Protein AF-A0A1F8GY51-F1 (afdb_monomer_lite)

pLDDT: mean 83.8, std 11.04, range [51.75, 98.31]

Foldseek 3Di:
DVVVVVVVVVVVVVLVVVVVVQQVVQWDQAPPPRAIEREAEQDCPVCVSCVVVQVVCCVVPVYHYDYHDPLRQDFDKDKFKFFKDAPDDPDDHPWIKTWGQDPVRDTDIDTDDPDDPVDDGGFIWIWIFTDRPPDTDTPDIGTDD

Radius of gyration: 24.88 Å; chains: 1; bounding box: 52×26×80 Å

Organism: NCBI:txid1802701

Secondary structure (DSSP, 8-state):
-HHHHHHHHHHHHHHHHHHHHHHHHSEEE-TTT--EEEEE-S-HHHHHHHHHHHHHHHHHH--EEEES-------EEEEEEEEEEES-TTSPTT-EEEEEE-TTS-EEEEEESS--TT--TT-EEEEEEEEETTEEEEEEEEE--

Sequence (145 aa):
MKPFFTIVLIALVIYVGSYSIFRSAHIETYSKDHTRYVIYPAEDYIYKMFRPLAYVDERFTNTKSHIGPHDTAAATDFQENGVLEHDQEGMKPGVWYLIYQNSAGSSDTIELSGVPSSFFIGDRVTITGTKQNDRVTISRITKQQ

Structure (mmCIF, N/CA/C/O backbone):
data_AF-A0A1F8GY51-F1
#
_entry.id   AF-A0A1F8GY51-F1
#
loop_
_atom_site.group_PDB
_atom_site.id
_atom_site.type_symbol
_atom_site.label_atom_id
_atom_site.label_alt_id
_atom_site.label_comp_id
_atom_site.label_asym_id
_atom_site.label_entity_id
_atom_site.label_seq_id
_atom_site.pdbx_PDB_ins_code
_atom_site.Cartn_x
_atom_site.Cartn_y
_atom_site.Cartn_z
_atom_site.occupancy
_atom_site.B_iso_or_equiv
_atom_site.auth_seq_id
_atom_site.auth_comp_id
_atom_site.auth_asym_id
_atom_site.auth_atom_id
_atom_site.pdbx_PDB_model_num
ATOM 1 N N . MET A 1 1 ? -16.446 -1.431 44.491 1.00 67.00 1 MET A N 1
ATOM 2 C CA . MET A 1 1 ? -16.883 -1.810 43.123 1.00 67.00 1 MET A CA 1
ATOM 3 C C . MET A 1 1 ? -17.032 -0.626 42.166 1.00 67.00 1 MET A C 1
ATOM 5 O O . MET A 1 1 ? -16.584 -0.750 41.038 1.00 67.00 1 MET A O 1
ATOM 9 N N . LYS A 1 2 ? -17.568 0.531 42.592 1.00 84.69 2 LYS A N 1
ATOM 10 C CA . LYS A 1 2 ? -17.682 1.736 41.740 1.00 84.69 2 LYS A CA 1
ATOM 11 C C . LYS A 1 2 ? -16.376 2.203 41.057 1.00 84.69 2 LYS A C 1
ATOM 13 O O . LYS A 1 2 ? -16.426 2.416 39.852 1.00 84.69 2 LYS A O 1
ATOM 18 N N . PRO A 1 3 ? -15.212 2.303 41.739 1.00 91.88 3 PRO A N 1
ATOM 19 C CA . PRO A 1 3 ? -14.013 2.841 41.087 1.00 91.88 3 PRO A CA 1
ATOM 20 C C . PRO A 1 3 ? -13.459 1.907 40.006 1.00 91.88 3 PRO A C 1
ATOM 22 O O . PRO A 1 3 ? -12.977 2.377 38.986 1.00 91.88 3 PRO A O 1
ATOM 25 N N . PHE A 1 4 ? -13.586 0.589 40.188 1.00 94.38 4 PHE A N 1
ATOM 26 C CA . PHE A 1 4 ? -13.142 -0.389 39.197 1.00 94.38 4 PHE A CA 1
ATOM 27 C C . PHE A 1 4 ? -13.922 -0.261 37.886 1.00 94.38 4 PHE A C 1
ATOM 29 O O . PHE A 1 4 ? -13.320 -0.190 36.820 1.00 94.38 4 PHE A O 1
ATOM 36 N N . PHE A 1 5 ? -15.254 -0.161 37.965 1.00 95.88 5 PHE A N 1
ATOM 37 C CA . PHE A 1 5 ? -16.089 0.029 36.779 1.00 95.88 5 PHE A CA 1
ATOM 38 C C . PHE A 1 5 ? -15.728 1.318 36.036 1.00 95.88 5 PHE A C 1
ATOM 40 O O . PHE A 1 5 ? -15.577 1.302 34.818 1.00 95.88 5 PHE A O 1
ATOM 47 N N . THR A 1 6 ? -15.522 2.415 36.769 1.00 97.00 6 THR A N 1
ATOM 48 C CA . THR A 1 6 ? -15.094 3.685 36.176 1.00 97.00 6 THR A CA 1
ATOM 49 C C . THR A 1 6 ? -13.755 3.550 35.452 1.00 97.00 6 THR A C 1
ATOM 51 O O . THR A 1 6 ? -13.629 4.024 34.329 1.00 97.00 6 THR A O 1
ATOM 54 N N . ILE A 1 7 ? -12.771 2.867 36.047 1.00 97.94 7 ILE A N 1
ATOM 55 C CA . ILE A 1 7 ? -11.460 2.643 35.419 1.00 97.94 7 ILE A CA 1
ATOM 56 C C . ILE A 1 7 ? -11.600 1.816 34.136 1.00 97.94 7 ILE A C 1
ATOM 58 O O . ILE A 1 7 ? -11.039 2.190 33.109 1.00 97.94 7 ILE A O 1
ATOM 62 N N . VAL A 1 8 ? -12.375 0.727 34.169 1.00 97.62 8 VAL A N 1
ATOM 63 C CA . VAL A 1 8 ? -12.622 -0.117 32.987 1.00 97.62 8 VAL A CA 1
ATOM 64 C C . VAL A 1 8 ? -13.307 0.681 31.878 1.00 97.62 8 VAL A C 1
ATOM 66 O O . VAL A 1 8 ? -12.908 0.586 30.719 1.00 97.62 8 VAL A O 1
ATOM 69 N N . LEU A 1 9 ? -14.297 1.507 32.224 1.00 97.75 9 LEU A N 1
ATOM 70 C CA . LEU A 1 9 ? -14.992 2.354 31.261 1.00 97.75 9 LEU A CA 1
ATOM 71 C C . LEU A 1 9 ? -14.045 3.383 30.628 1.00 97.75 9 LEU A C 1
ATOM 73 O O . LEU A 1 9 ? -14.048 3.540 29.410 1.00 97.75 9 LEU A O 1
ATOM 77 N N . ILE A 1 10 ? -13.205 4.041 31.433 1.00 98.12 10 ILE A N 1
ATOM 78 C CA . ILE A 1 10 ? -12.195 4.987 30.938 1.00 98.12 10 ILE A CA 1
ATOM 79 C C . ILE A 1 10 ? -11.217 4.279 29.992 1.00 98.12 10 ILE A C 1
ATOM 81 O O . ILE A 1 10 ? -10.953 4.784 28.903 1.00 98.12 10 ILE A O 1
ATOM 85 N N . ALA A 1 11 ? -10.720 3.097 30.363 1.00 97.69 11 ALA A N 1
ATOM 86 C CA . ALA A 1 11 ? -9.808 2.323 29.524 1.00 97.69 11 ALA A CA 1
ATOM 87 C C . ALA A 1 11 ? -10.447 1.932 28.181 1.00 97.69 11 ALA A C 1
ATOM 89 O O . ALA A 1 11 ? -9.801 2.043 27.141 1.00 97.69 11 ALA A O 1
ATOM 90 N N . LEU A 1 12 ? -11.726 1.537 28.186 1.00 97.31 12 LEU A N 1
ATOM 91 C CA . LEU A 1 12 ? -12.466 1.211 26.967 1.00 97.31 12 LEU A CA 1
ATOM 92 C C . LEU A 1 12 ? -12.622 2.434 26.051 1.00 97.31 12 LEU A C 1
ATOM 94 O O . LEU A 1 12 ? -12.403 2.326 24.846 1.00 97.31 12 LEU A O 1
ATOM 98 N N . VAL A 1 13 ? -12.960 3.597 26.617 1.00 98.12 13 VAL A N 1
ATOM 99 C CA . VAL A 1 13 ? -13.083 4.853 25.859 1.00 98.12 13 VAL A CA 1
ATOM 100 C C . VAL A 1 13 ? -11.750 5.235 25.222 1.00 98.12 13 VAL A C 1
ATOM 102 O O . VAL A 1 13 ? -11.718 5.573 24.040 1.0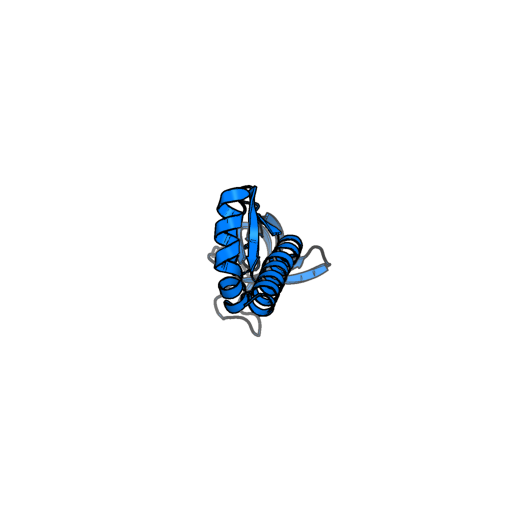0 98.12 13 VAL A O 1
ATOM 105 N N . ILE A 1 14 ? -10.649 5.130 25.971 1.00 98.31 14 ILE A N 1
ATOM 106 C CA . ILE A 1 14 ? -9.304 5.386 25.443 1.00 98.31 14 ILE A CA 1
ATOM 107 C C . ILE A 1 14 ? -8.993 4.413 24.302 1.00 98.31 14 ILE A C 1
ATOM 109 O O . ILE A 1 14 ? -8.592 4.851 23.230 1.00 98.31 14 ILE A O 1
ATOM 113 N N . TYR A 1 15 ? -9.239 3.115 24.492 1.00 97.38 15 TYR A N 1
ATOM 114 C CA . TYR A 1 15 ? -8.958 2.089 23.488 1.00 97.38 15 TYR A CA 1
ATOM 115 C C . TYR A 1 15 ? -9.707 2.328 22.164 1.00 97.38 15 TYR A C 1
ATOM 117 O O . TYR A 1 15 ? -9.096 2.313 21.092 1.00 97.38 15 TYR A O 1
ATOM 125 N N . VAL A 1 16 ? -11.008 2.631 22.228 1.00 97.69 16 VAL A N 1
ATOM 126 C CA . VAL A 1 16 ? -11.826 2.946 21.041 1.00 97.69 16 VAL A CA 1
ATOM 127 C C . VAL A 1 16 ? -11.408 4.276 20.401 1.00 97.69 16 VAL A C 1
ATOM 129 O O . VAL A 1 16 ? -11.348 4.389 19.172 1.00 97.69 16 VAL A O 1
ATOM 132 N N . GLY A 1 17 ? -11.089 5.282 21.218 1.00 97.88 17 GLY A N 1
ATOM 133 C CA . GLY A 1 17 ? -10.623 6.586 20.750 1.00 97.88 17 GLY A CA 1
ATOM 134 C C . GLY A 1 17 ? -9.297 6.490 19.995 1.00 97.88 17 GLY A C 1
ATOM 135 O O . GLY A 1 17 ? -9.184 7.000 18.880 1.00 97.88 17 GLY A O 1
ATOM 136 N N . SER A 1 18 ? -8.320 5.768 20.550 1.00 97.81 18 SER A N 1
ATOM 137 C CA . SER A 1 18 ? -7.025 5.523 19.909 1.00 97.81 18 SER A CA 1
ATOM 138 C C . SER A 1 18 ? -7.180 4.813 18.566 1.00 97.81 18 SER A C 1
ATOM 140 O O . SER A 1 18 ? -6.554 5.223 17.590 1.00 97.81 18 SER A O 1
ATOM 142 N N . TYR A 1 19 ? -8.055 3.807 18.484 1.00 96.88 19 TYR A N 1
ATOM 143 C CA . TYR A 1 19 ? -8.353 3.132 17.220 1.00 96.88 19 TYR A CA 1
ATOM 144 C C . TYR A 1 19 ? -8.956 4.082 16.177 1.00 96.88 19 TYR A C 1
ATOM 146 O O . TYR A 1 19 ? -8.550 4.067 15.019 1.00 96.88 19 TYR A O 1
ATOM 154 N N . SER A 1 20 ? -9.886 4.950 16.582 1.00 96.94 20 SER A N 1
ATOM 155 C CA . SER A 1 20 ? -10.542 5.899 15.671 1.00 96.94 20 SER A CA 1
ATOM 156 C C . SER A 1 20 ? -9.556 6.896 15.052 1.00 96.94 20 SER A C 1
ATOM 158 O O . SER A 1 20 ? -9.627 7.185 13.852 1.00 96.94 20 SER A O 1
ATOM 160 N N . ILE A 1 21 ? -8.608 7.392 15.854 1.00 97.81 21 ILE A N 1
ATOM 161 C CA . ILE A 1 21 ? -7.528 8.269 15.380 1.00 97.81 21 ILE A CA 1
ATOM 162 C C . ILE A 1 21 ? -6.604 7.493 14.437 1.00 97.81 21 ILE A C 1
ATOM 164 O O . ILE A 1 21 ? -6.339 7.955 13.328 1.00 97.81 21 ILE A O 1
ATOM 168 N N . PHE A 1 22 ? -6.169 6.297 14.847 1.00 95.88 22 PHE A N 1
ATOM 169 C CA . PHE A 1 22 ? -5.300 5.437 14.044 1.00 95.88 22 PHE A CA 1
ATOM 170 C C . PHE A 1 22 ? -5.906 5.149 12.666 1.00 95.88 22 PHE A C 1
ATOM 172 O O . PHE A 1 22 ? -5.264 5.393 11.646 1.00 95.88 22 PHE A O 1
ATOM 179 N N . ARG A 1 23 ? -7.173 4.723 12.636 1.00 95.50 23 ARG A N 1
ATOM 180 C CA . ARG A 1 23 ? -7.951 4.462 11.421 1.00 95.50 23 ARG A CA 1
ATOM 181 C C . ARG A 1 23 ? -7.968 5.663 10.484 1.00 95.50 23 ARG A C 1
ATOM 183 O O . ARG A 1 23 ? -7.741 5.507 9.295 1.00 95.50 23 ARG A O 1
ATOM 190 N N . SER A 1 24 ? -8.227 6.856 11.009 1.00 95.38 24 SER A N 1
ATOM 191 C CA . SER A 1 24 ? -8.329 8.065 10.182 1.00 95.38 24 SER A CA 1
ATOM 192 C C . SER A 1 24 ? -6.998 8.434 9.522 1.00 95.38 24 SER A C 1
ATOM 194 O O . SER A 1 24 ? -6.998 8.955 8.412 1.00 95.38 24 SER A O 1
ATOM 196 N N . ALA A 1 25 ? -5.878 8.136 10.184 1.00 95.75 25 ALA A N 1
ATOM 197 C CA . ALA A 1 25 ? -4.538 8.397 9.665 1.00 95.75 25 ALA A CA 1
ATOM 198 C C . ALA A 1 25 ? -4.028 7.332 8.676 1.00 95.75 25 ALA A C 1
ATOM 200 O O . ALA A 1 25 ? -3.107 7.619 7.922 1.00 95.75 25 ALA A O 1
ATOM 201 N N . HIS A 1 26 ? -4.610 6.128 8.674 1.00 94.25 26 HIS A N 1
ATOM 202 C CA . HIS A 1 26 ? -4.114 4.981 7.900 1.00 94.25 26 HIS A CA 1
ATOM 203 C C . HIS A 1 26 ? -5.167 4.377 6.963 1.00 94.25 26 HIS A C 1
ATOM 205 O O . HIS A 1 26 ? -5.049 3.223 6.557 1.00 94.25 26 HIS A O 1
ATOM 211 N N . ILE A 1 27 ? -6.235 5.110 6.646 1.00 94.62 27 ILE A N 1
ATOM 212 C CA . ILE A 1 27 ? -7.175 4.672 5.615 1.00 94.62 27 ILE A CA 1
ATOM 213 C C . ILE A 1 27 ? -6.573 4.944 4.242 1.00 94.62 27 ILE A C 1
ATOM 215 O O . ILE A 1 27 ? -6.265 6.083 3.896 1.00 94.62 27 ILE A O 1
ATOM 219 N N . GLU A 1 28 ? -6.527 3.901 3.428 1.00 91.62 28 GLU A N 1
ATOM 220 C CA . GLU A 1 28 ? -6.217 3.976 2.009 1.00 91.62 28 GLU A CA 1
ATOM 221 C C . GLU A 1 28 ? -7.360 3.360 1.202 1.00 91.62 28 GLU A C 1
ATOM 223 O O . GLU A 1 28 ? -8.081 2.475 1.668 1.00 91.62 28 GLU A O 1
ATOM 228 N N . THR A 1 29 ? -7.570 3.849 -0.018 1.00 89.88 29 THR A N 1
ATOM 229 C CA . THR A 1 29 ? -8.518 3.231 -0.953 1.00 89.88 29 THR A CA 1
ATOM 230 C C . THR A 1 29 ? -7.727 2.406 -1.949 1.00 89.88 29 THR A C 1
ATOM 232 O O . THR A 1 29 ? -6.883 2.946 -2.661 1.00 89.88 29 THR A O 1
ATOM 235 N N . TYR A 1 30 ? -7.995 1.104 -2.012 1.00 85.19 30 TYR A N 1
ATOM 236 C CA . TYR A 1 30 ? -7.288 0.230 -2.933 1.00 85.19 30 TYR A CA 1
ATOM 237 C C . TYR A 1 30 ? -7.792 0.462 -4.361 1.00 85.19 30 TYR A C 1
ATOM 239 O O . TYR A 1 30 ? -8.985 0.367 -4.648 1.00 85.19 30 TYR A O 1
ATOM 247 N N . SER A 1 31 ? -6.878 0.793 -5.275 1.00 78.31 31 SER A N 1
ATOM 248 C CA . SER A 1 31 ? -7.208 1.197 -6.649 1.00 78.31 31 SER A CA 1
ATOM 249 C C . SER A 1 31 ? -7.885 0.094 -7.469 1.00 78.31 31 SER A C 1
ATOM 251 O O . SER A 1 31 ? -8.638 0.397 -8.389 1.00 78.31 31 SER A O 1
ATOM 253 N N . LYS A 1 32 ? -7.644 -1.177 -7.127 1.00 77.44 32 LYS A N 1
ATOM 254 C CA . LYS A 1 32 ? -8.148 -2.341 -7.868 1.00 77.44 32 LYS A CA 1
ATOM 255 C C . LYS A 1 32 ? -9.621 -2.654 -7.600 1.00 77.44 32 LYS A C 1
ATOM 257 O O . LYS A 1 32 ? -10.311 -3.106 -8.507 1.00 77.44 32 LYS A O 1
ATOM 262 N N . ASP A 1 33 ? -10.085 -2.486 -6.362 1.00 88.50 33 ASP A N 1
ATOM 263 C CA . ASP A 1 33 ? -11.448 -2.852 -5.945 1.00 88.50 33 ASP A CA 1
ATOM 264 C C . ASP A 1 33 ? -12.253 -1.672 -5.376 1.00 88.50 33 ASP A C 1
ATOM 266 O O . ASP A 1 33 ? -13.387 -1.860 -4.933 1.00 88.50 33 ASP A O 1
ATOM 270 N N . HIS A 1 34 ? -11.668 -0.470 -5.366 1.00 84.62 34 HIS A N 1
ATOM 271 C CA . HIS A 1 34 ? -12.231 0.759 -4.800 1.00 84.62 34 HIS A CA 1
ATOM 272 C C . HIS A 1 34 ? -12.703 0.628 -3.342 1.00 84.62 34 HIS A C 1
ATOM 274 O O . HIS A 1 34 ? -13.512 1.427 -2.866 1.00 84.62 34 HIS A O 1
ATOM 280 N N . THR A 1 35 ? -12.204 -0.370 -2.612 1.00 91.06 35 THR A N 1
ATOM 281 C CA . THR A 1 35 ? -12.564 -0.602 -1.215 1.00 91.06 35 THR A CA 1
ATOM 282 C C . THR A 1 35 ? -11.595 0.145 -0.304 1.00 91.06 35 THR A C 1
ATOM 284 O O . THR A 1 35 ? -10.410 0.288 -0.606 1.00 91.06 35 THR A O 1
ATOM 287 N N . ARG A 1 36 ? -12.101 0.651 0.825 1.00 93.94 36 ARG A N 1
ATOM 288 C CA . ARG A 1 36 ? -11.268 1.288 1.851 1.00 93.94 36 ARG A CA 1
ATOM 289 C C . ARG A 1 36 ? -10.651 0.232 2.751 1.00 93.94 36 ARG A C 1
ATOM 291 O O . ARG A 1 36 ? -11.357 -0.656 3.236 1.00 93.94 36 ARG A O 1
ATOM 298 N N . TYR A 1 37 ? -9.370 0.392 3.024 1.00 94.44 37 TYR A N 1
ATOM 299 C CA . TYR A 1 37 ? -8.607 -0.454 3.917 1.00 94.44 37 TYR A CA 1
ATOM 300 C C . TYR A 1 37 ? -7.925 0.400 4.975 1.00 94.44 37 TYR A C 1
ATOM 302 O O . TYR A 1 37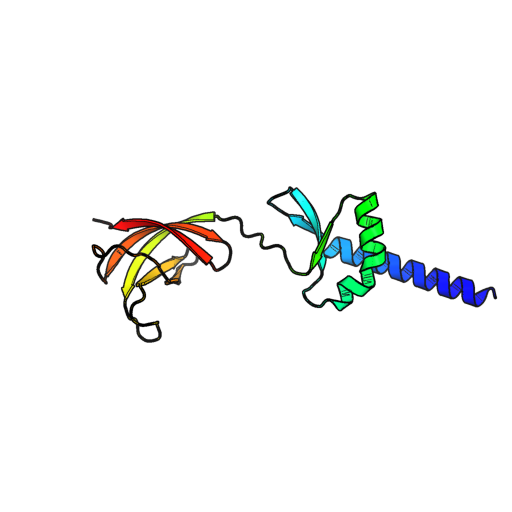 ? -7.393 1.464 4.676 1.00 94.44 37 TYR A O 1
ATOM 310 N N . VAL A 1 38 ? -7.935 -0.076 6.216 1.00 95.25 38 VAL A N 1
ATOM 311 C CA . VAL A 1 38 ? -7.033 0.421 7.254 1.00 95.25 38 VAL A CA 1
ATOM 312 C C . VAL A 1 38 ? -5.708 -0.315 7.110 1.00 95.25 38 VAL A C 1
ATOM 314 O O . VAL A 1 38 ? -5.668 -1.544 7.230 1.00 95.25 38 VAL A O 1
ATOM 317 N N . ILE A 1 39 ? -4.647 0.442 6.852 1.00 94.44 39 ILE A N 1
ATOM 318 C CA . ILE A 1 39 ? -3.293 -0.061 6.664 1.00 94.44 39 ILE A CA 1
ATOM 319 C C . ILE A 1 39 ? -2.586 -0.119 8.010 1.00 94.44 39 ILE A C 1
ATOM 321 O O . ILE A 1 39 ? -2.316 0.891 8.654 1.00 94.44 39 ILE A O 1
ATOM 325 N N . TYR A 1 40 ? -2.284 -1.329 8.452 1.00 92.75 40 TYR A N 1
ATOM 326 C CA . TYR A 1 40 ? -1.436 -1.545 9.611 1.00 92.75 40 TYR A CA 1
ATOM 327 C C . TYR A 1 40 ? 0.019 -1.573 9.155 1.00 92.75 40 TYR A C 1
ATOM 329 O O . TYR A 1 40 ? 0.305 -2.114 8.085 1.00 92.75 40 TYR A O 1
ATOM 337 N N . PRO A 1 41 ? 0.955 -1.020 9.937 1.00 88.38 41 PRO A N 1
ATOM 338 C CA . PRO A 1 41 ? 2.365 -1.138 9.608 1.00 88.38 41 PRO A CA 1
ATOM 339 C C . PRO A 1 41 ? 2.802 -2.610 9.673 1.00 88.38 41 PRO A C 1
ATOM 341 O O . PRO A 1 41 ? 2.074 -3.470 10.179 1.00 88.38 41 PRO A O 1
ATOM 344 N N . ALA A 1 42 ? 3.968 -2.917 9.102 1.00 80.69 42 ALA A N 1
ATOM 345 C CA . ALA A 1 42 ? 4.429 -4.297 8.928 1.00 80.69 42 ALA A CA 1
ATOM 346 C C . ALA A 1 42 ? 4.584 -5.052 10.262 1.00 80.69 42 ALA A C 1
ATOM 348 O O . ALA A 1 42 ? 4.554 -6.284 10.298 1.00 80.69 42 ALA A O 1
ATOM 349 N N . GLU A 1 43 ? 4.727 -4.329 11.372 1.00 83.75 43 GLU A N 1
ATOM 350 C CA . GLU A 1 43 ? 4.775 -4.910 12.698 1.00 83.75 43 GLU A CA 1
ATOM 351 C C . GLU A 1 43 ? 3.385 -5.378 13.174 1.00 83.75 43 GLU A C 1
ATOM 353 O O . GLU A 1 43 ? 2.496 -4.605 13.534 1.00 83.75 43 GLU A O 1
ATOM 358 N N . ASP A 1 44 ? 3.230 -6.697 13.274 1.00 82.94 44 ASP A N 1
ATOM 359 C CA . ASP A 1 44 ? 1.986 -7.409 13.608 1.00 82.94 44 ASP A CA 1
ATOM 360 C C . ASP A 1 44 ? 1.359 -7.043 14.980 1.00 82.94 44 ASP A C 1
ATOM 362 O O . ASP A 1 44 ? 0.192 -7.338 15.249 1.00 82.94 44 ASP A O 1
ATOM 366 N N . TYR A 1 45 ? 2.085 -6.369 15.881 1.00 91.94 45 TYR A N 1
ATOM 367 C CA . TYR A 1 45 ? 1.564 -6.059 17.219 1.00 91.94 45 TYR A CA 1
ATOM 368 C C . TYR A 1 45 ? 0.417 -5.037 17.199 1.00 91.94 45 TYR A C 1
ATOM 370 O O . TYR A 1 45 ? -0.548 -5.203 17.949 1.00 91.94 45 TYR A O 1
ATOM 378 N N . ILE A 1 46 ? 0.471 -4.018 16.332 1.00 92.94 46 ILE A N 1
ATOM 379 C CA . ILE A 1 46 ? -0.597 -3.004 16.238 1.00 92.94 46 ILE A CA 1
ATOM 380 C C . ILE A 1 46 ? -1.861 -3.637 15.665 1.00 92.94 46 ILE A C 1
ATOM 382 O O . ILE A 1 46 ? -2.956 -3.427 16.193 1.00 92.94 46 ILE A O 1
ATOM 386 N N . TYR A 1 47 ? -1.697 -4.472 14.636 1.00 91.94 47 TYR A N 1
ATOM 387 C CA . TYR A 1 47 ? -2.795 -5.237 14.061 1.00 91.94 47 TYR A CA 1
ATOM 388 C C . TYR A 1 47 ? -3.473 -6.101 15.125 1.00 91.94 47 TYR A C 1
ATOM 390 O O . TYR A 1 47 ? -4.680 -5.991 15.329 1.00 91.94 47 TYR A O 1
ATOM 398 N N . LYS A 1 48 ? -2.706 -6.895 15.882 1.00 94.56 48 LYS A N 1
ATOM 399 C CA . LYS A 1 48 ? -3.238 -7.727 16.974 1.00 94.56 48 LYS A CA 1
ATOM 400 C C . LYS A 1 48 ? -3.950 -6.913 18.052 1.00 94.56 48 LYS A C 1
ATOM 402 O O . LYS A 1 48 ? -5.007 -7.338 18.518 1.00 94.56 48 LYS A O 1
ATOM 407 N N . MET A 1 49 ? -3.401 -5.757 18.425 1.00 95.62 49 MET A N 1
ATOM 408 C CA . MET A 1 49 ? -3.975 -4.881 19.446 1.00 95.62 49 MET A CA 1
ATOM 409 C C . MET A 1 49 ? -5.346 -4.337 19.034 1.00 95.62 49 MET A C 1
ATOM 411 O O . MET A 1 49 ? -6.244 -4.286 19.870 1.00 95.62 49 MET A O 1
ATOM 415 N N . PHE A 1 50 ? -5.533 -3.959 17.768 1.00 96.50 50 PHE A N 1
ATOM 416 C CA . PHE A 1 50 ? -6.790 -3.382 17.275 1.00 96.50 50 PHE A CA 1
ATOM 417 C C . PHE A 1 50 ? -7.716 -4.376 16.570 1.00 96.50 50 PHE A C 1
ATOM 419 O O . PHE A 1 50 ? -8.852 -4.026 16.254 1.00 96.50 50 PHE A O 1
ATOM 426 N N . ARG A 1 51 ? -7.290 -5.628 16.376 1.00 94.88 51 ARG A N 1
ATOM 427 C CA . ARG A 1 51 ? -8.052 -6.669 15.672 1.00 94.88 51 ARG A CA 1
ATOM 428 C C . ARG A 1 51 ? -9.509 -6.819 16.137 1.00 94.88 51 ARG A C 1
ATOM 430 O O . ARG A 1 51 ? -10.372 -6.925 15.267 1.00 94.88 51 ARG A O 1
ATOM 437 N N . PRO A 1 52 ? -9.835 -6.800 17.447 1.00 96.69 52 PRO A N 1
ATOM 438 C CA . PRO A 1 52 ? -11.229 -6.874 17.880 1.00 96.69 52 PRO A CA 1
ATOM 439 C C . PRO A 1 52 ? -12.078 -5.711 17.353 1.00 96.69 52 PRO A C 1
ATOM 441 O O . PRO A 1 52 ? -13.185 -5.936 16.873 1.00 96.69 52 PRO A O 1
ATOM 444 N N . LEU A 1 53 ? -11.554 -4.481 17.394 1.00 96.62 53 LEU A N 1
ATOM 445 C CA . LEU A 1 53 ? -12.250 -3.301 16.875 1.00 96.62 53 LEU A CA 1
ATOM 446 C C . LEU A 1 53 ? -12.302 -3.289 15.350 1.00 96.62 53 LEU A C 1
ATOM 448 O O . LEU A 1 53 ? -13.320 -2.893 14.797 1.00 96.62 53 LEU A O 1
ATOM 452 N N . ALA A 1 54 ? -11.258 -3.778 14.681 1.00 94.81 54 ALA A N 1
ATOM 453 C CA . ALA A 1 54 ? -11.221 -3.898 13.230 1.00 94.81 54 ALA A CA 1
ATOM 454 C C . ALA A 1 54 ? -12.359 -4.777 12.690 1.00 94.81 54 ALA A C 1
ATOM 456 O O . ALA A 1 54 ? -13.022 -4.387 11.736 1.00 94.81 54 ALA A O 1
ATOM 457 N N . TYR A 1 55 ? -12.648 -5.916 13.332 1.00 95.69 55 TYR A N 1
ATOM 458 C CA . TYR A 1 55 ? -13.776 -6.770 12.934 1.00 95.69 55 TYR A CA 1
ATOM 459 C C . TYR A 1 55 ? -15.135 -6.101 13.127 1.00 95.69 55 TYR A C 1
ATOM 461 O O . TYR A 1 55 ? -16.051 -6.290 12.325 1.00 95.69 55 TYR A O 1
ATOM 469 N N . VAL A 1 56 ? -15.269 -5.323 14.200 1.00 96.06 56 VAL A N 1
ATOM 470 C CA . VAL A 1 56 ? -16.485 -4.557 14.466 1.00 96.06 56 VAL A CA 1
ATOM 471 C C . VAL A 1 56 ? -16.643 -3.459 13.411 1.00 96.06 56 VAL A C 1
ATOM 473 O O . VAL A 1 56 ? -17.701 -3.367 12.792 1.00 96.06 56 VAL A O 1
ATOM 476 N N . ASP A 1 57 ? -15.594 -2.677 13.148 1.00 95.50 57 ASP A N 1
ATOM 477 C CA . ASP A 1 57 ? -15.597 -1.617 12.135 1.00 95.50 57 ASP A CA 1
ATOM 478 C C . ASP A 1 57 ? -15.884 -2.160 10.733 1.00 95.50 57 ASP A C 1
ATOM 480 O O . ASP A 1 57 ? -16.749 -1.625 10.043 1.00 95.50 57 ASP A O 1
ATOM 484 N N . GLU A 1 58 ? -15.251 -3.265 10.336 1.00 95.38 58 GLU A N 1
ATOM 485 C CA . GLU A 1 58 ? -15.490 -3.912 9.043 1.00 95.38 58 GLU A CA 1
ATOM 486 C C . GLU A 1 58 ? -16.970 -4.257 8.858 1.00 95.38 58 GLU A C 1
ATOM 488 O O . GLU A 1 58 ? -17.553 -3.988 7.805 1.00 95.38 58 GLU A O 1
ATOM 493 N N . ARG A 1 59 ? -17.623 -4.765 9.910 1.00 96.38 59 ARG A N 1
ATOM 494 C CA . ARG A 1 59 ? -19.044 -5.112 9.860 1.00 96.38 59 ARG A CA 1
ATOM 495 C C . ARG A 1 59 ? -19.959 -3.893 9.725 1.00 96.38 59 ARG A C 1
ATOM 497 O O . ARG A 1 59 ? -21.021 -4.020 9.117 1.00 96.38 59 ARG A O 1
ATOM 504 N N . PHE A 1 60 ? -19.575 -2.747 10.285 1.00 96.44 60 PHE A N 1
ATOM 505 C CA . PHE A 1 60 ? -20.390 -1.528 10.277 1.00 96.44 60 PHE A CA 1
ATOM 506 C C . PHE A 1 60 ? -20.118 -0.609 9.085 1.00 96.44 60 PHE A C 1
ATOM 508 O O . PHE A 1 60 ? -21.040 0.039 8.594 1.00 96.44 60 PHE A O 1
ATOM 515 N N . THR A 1 61 ? -18.870 -0.524 8.626 1.00 95.50 61 THR A N 1
ATOM 516 C CA . THR A 1 61 ? -18.440 0.467 7.629 1.00 95.50 61 THR A CA 1
ATOM 517 C C . THR A 1 61 ? -17.979 -0.145 6.313 1.00 95.50 61 THR A C 1
ATOM 519 O O . THR A 1 61 ? -17.682 0.604 5.378 1.00 95.50 61 THR A O 1
ATOM 522 N N . ASN A 1 62 ? -17.918 -1.481 6.230 1.00 94.00 62 ASN A N 1
ATOM 523 C CA . ASN A 1 62 ? -17.358 -2.228 5.102 1.00 94.00 62 ASN A CA 1
ATOM 524 C C . ASN A 1 62 ? -15.890 -1.848 4.805 1.00 94.00 62 ASN A C 1
ATOM 526 O O . ASN A 1 62 ? -15.406 -2.029 3.688 1.00 94.00 62 ASN A O 1
ATOM 530 N N . THR A 1 63 ? -15.195 -1.269 5.794 1.00 93.50 63 THR A N 1
ATOM 531 C CA . THR A 1 63 ? -13.769 -0.932 5.714 1.00 93.50 63 THR A CA 1
ATOM 532 C C . THR A 1 63 ? -12.978 -2.167 6.107 1.00 93.50 63 THR A C 1
ATOM 534 O O . THR A 1 63 ? -13.132 -2.677 7.214 1.00 93.50 63 THR A O 1
ATOM 537 N N . LYS A 1 64 ? -12.135 -2.661 5.208 1.00 94.62 64 LYS A N 1
ATOM 538 C CA . LYS A 1 64 ? -11.316 -3.848 5.463 1.00 94.62 64 LYS A CA 1
ATOM 539 C C . LYS A 1 64 ? -10.021 -3.468 6.182 1.00 94.62 64 LYS A C 1
ATOM 541 O O . LYS A 1 64 ? -9.715 -2.296 6.376 1.00 94.62 64 LYS A O 1
ATOM 546 N N . SER A 1 65 ? -9.249 -4.463 6.601 1.00 93.19 65 SER A N 1
ATOM 547 C CA . SER A 1 65 ? -7.947 -4.270 7.250 1.00 93.19 65 SER A CA 1
ATOM 548 C C . SER A 1 65 ? -6.856 -5.014 6.488 1.00 93.19 65 SER A C 1
ATOM 550 O O . SER A 1 65 ? -7.078 -6.147 6.059 1.00 93.19 65 SER A O 1
ATOM 552 N N . HIS A 1 66 ? -5.683 -4.400 6.338 1.00 90.19 66 HIS A N 1
ATOM 553 C CA . HIS A 1 66 ? -4.529 -5.003 5.669 1.00 90.19 66 HIS A CA 1
ATOM 554 C C . HIS A 1 66 ? -3.235 -4.717 6.439 1.00 90.19 66 HIS A C 1
ATOM 556 O O . HIS A 1 66 ? -3.103 -3.655 7.041 1.00 90.19 66 HIS A O 1
ATOM 562 N N . ILE A 1 67 ? -2.303 -5.673 6.455 1.00 89.81 67 ILE A N 1
ATOM 563 C CA . ILE A 1 67 ? -0.979 -5.498 7.066 1.00 89.81 67 ILE A CA 1
ATOM 564 C C . ILE A 1 67 ? 0.004 -5.159 5.953 1.00 89.81 67 ILE A C 1
ATOM 566 O O . ILE A 1 67 ? 0.124 -5.921 4.995 1.00 89.81 67 ILE A O 1
ATOM 570 N N . GLY A 1 68 ? 0.727 -4.056 6.123 1.00 81.69 68 GLY A N 1
ATOM 571 C CA . GLY A 1 68 ? 1.593 -3.479 5.107 1.00 81.69 68 GLY A CA 1
ATOM 572 C C . GLY A 1 68 ? 0.819 -2.622 4.099 1.00 81.69 68 GLY A C 1
ATOM 573 O O . GLY A 1 68 ? -0.399 -2.771 3.962 1.00 81.69 68 GLY A O 1
ATOM 574 N N . PRO A 1 69 ? 1.508 -1.699 3.409 1.00 73.25 69 PRO A N 1
ATOM 575 C CA . PRO A 1 69 ? 0.898 -0.894 2.360 1.00 73.25 69 PRO A CA 1
ATOM 576 C C . PRO A 1 69 ? 0.386 -1.790 1.232 1.00 73.25 69 PRO A C 1
ATOM 578 O O . PRO A 1 69 ? 0.978 -2.823 0.915 1.00 73.25 69 PRO A O 1
ATOM 581 N N . HIS A 1 70 ? -0.710 -1.383 0.599 1.00 63.47 70 HIS A N 1
ATOM 582 C CA . HIS A 1 70 ? -1.120 -2.016 -0.644 1.00 63.47 70 HIS A CA 1
ATOM 583 C C . HIS A 1 70 ? -0.073 -1.737 -1.729 1.00 63.47 70 HIS A C 1
ATOM 585 O O . HIS A 1 70 ? 0.327 -0.586 -1.912 1.00 63.47 70 HIS A O 1
ATOM 591 N N . ASP A 1 71 ? 0.302 -2.762 -2.500 1.00 60.16 71 ASP A N 1
ATOM 592 C CA . ASP A 1 71 ? 1.027 -2.603 -3.766 1.00 60.16 71 ASP A CA 1
ATOM 593 C C . ASP A 1 71 ? 0.132 -1.831 -4.755 1.00 60.16 71 ASP A C 1
ATOM 595 O O . ASP A 1 71 ? -0.616 -2.406 -5.550 1.00 60.16 71 ASP A O 1
ATOM 599 N N . THR A 1 72 ? 0.123 -0.504 -4.624 1.00 51.75 72 THR A N 1
ATOM 600 C CA . THR A 1 72 ? -0.762 0.426 -5.340 1.00 51.75 72 THR A CA 1
ATOM 601 C C . THR A 1 72 ? -0.130 1.029 -6.576 1.00 51.75 72 THR A C 1
ATOM 603 O O . THR A 1 72 ? -0.816 1.795 -7.255 1.00 51.75 72 THR A O 1
ATOM 606 N N . ALA A 1 73 ? 1.107 0.672 -6.946 1.00 55.06 73 ALA A N 1
ATOM 607 C CA . ALA A 1 73 ? 1.555 0.994 -8.290 1.00 55.06 73 ALA A CA 1
ATOM 608 C C . ALA A 1 73 ? 0.658 0.229 -9.265 1.00 55.06 73 ALA A C 1
ATOM 610 O O . ALA A 1 73 ? 0.800 -0.976 -9.479 1.00 55.06 73 ALA A O 1
ATOM 611 N N . ALA A 1 74 ? -0.319 0.936 -9.829 1.00 52.91 74 ALA A N 1
ATOM 612 C CA . ALA A 1 74 ? -0.941 0.500 -11.055 1.00 52.91 74 ALA A CA 1
ATOM 613 C C . ALA A 1 74 ? 0.197 0.263 -12.046 1.00 52.91 74 ALA A C 1
ATOM 615 O O . ALA A 1 74 ? 1.123 1.069 -12.123 1.00 52.91 74 ALA A O 1
ATOM 616 N N . ALA A 1 75 ? 0.137 -0.859 -12.757 1.00 54.50 75 ALA A N 1
ATOM 617 C CA . ALA A 1 75 ? 0.969 -1.073 -13.923 1.00 54.50 75 ALA A CA 1
ATOM 618 C C . ALA A 1 75 ? 0.791 0.145 -14.842 1.00 54.50 75 ALA A C 1
ATOM 620 O O . ALA A 1 75 ? -0.281 0.327 -15.419 1.00 54.50 75 ALA A O 1
ATOM 621 N N . THR A 1 76 ? 1.788 1.022 -14.902 1.00 62.03 76 THR A N 1
ATOM 622 C CA . THR A 1 76 ? 1.765 2.168 -15.804 1.00 62.03 76 THR A CA 1
ATOM 623 C C . THR A 1 76 ? 2.440 1.749 -17.086 1.00 62.03 76 THR A C 1
ATOM 625 O O . THR A 1 76 ? 3.573 1.257 -17.065 1.00 62.03 76 THR A O 1
ATOM 628 N N . ASP A 1 77 ? 1.742 1.940 -18.201 1.00 70.69 77 ASP A N 1
ATOM 629 C CA . ASP A 1 77 ? 2.383 1.852 -19.501 1.00 70.69 77 ASP A CA 1
ATOM 630 C C . ASP A 1 77 ? 3.520 2.875 -19.521 1.00 70.69 77 ASP A C 1
ATOM 632 O O . ASP A 1 77 ? 3.324 4.058 -19.232 1.00 70.69 77 ASP A O 1
ATOM 636 N N . PHE A 1 78 ? 4.724 2.406 -19.812 1.00 74.38 78 PHE A N 1
ATOM 637 C CA . PHE A 1 78 ? 5.886 3.258 -19.985 1.00 74.38 78 PHE A CA 1
ATOM 638 C C . PHE A 1 78 ? 6.461 3.022 -21.378 1.00 74.38 78 PHE A C 1
ATOM 640 O O . PHE A 1 78 ? 6.465 1.900 -21.900 1.00 74.38 78 PHE A O 1
ATOM 647 N N . GLN A 1 79 ? 6.930 4.107 -21.983 1.00 77.50 79 GLN A N 1
ATOM 648 C CA . GLN A 1 79 ? 7.667 4.092 -23.232 1.00 77.50 79 GLN A CA 1
ATOM 649 C C . GLN A 1 79 ? 8.933 4.907 -23.020 1.00 77.50 79 GLN A C 1
ATOM 651 O O . GLN A 1 79 ? 8.866 6.127 -22.909 1.00 77.50 79 GLN A O 1
ATOM 656 N N . GLU A 1 80 ? 10.071 4.227 -22.948 1.00 78.00 80 GLU A N 1
ATOM 657 C CA . GLU A 1 80 ? 11.353 4.861 -22.646 1.00 78.00 80 GLU A CA 1
ATOM 658 C C . GLU A 1 80 ? 12.349 4.587 -23.770 1.00 78.00 80 GLU A C 1
ATOM 660 O O . GLU A 1 80 ? 12.397 3.491 -24.344 1.00 78.00 80 GLU A O 1
ATOM 665 N N . ASN A 1 81 ? 13.131 5.613 -24.096 1.00 81.50 81 ASN A N 1
ATOM 666 C CA . ASN A 1 81 ? 14.221 5.517 -25.056 1.00 81.50 81 ASN A CA 1
ATOM 667 C C . ASN A 1 81 ? 15.526 5.315 -24.294 1.00 81.50 81 ASN A C 1
ATOM 669 O O . ASN A 1 81 ? 15.821 6.053 -23.355 1.00 81.50 81 ASN A O 1
ATOM 673 N N . GLY A 1 82 ? 16.329 4.354 -24.730 1.00 82.81 82 GLY A N 1
ATOM 674 C CA . GLY A 1 82 ? 17.600 4.069 -24.082 1.00 82.81 82 GLY A CA 1
ATOM 675 C C . GLY A 1 82 ? 18.586 3.366 -24.996 1.00 82.81 82 GLY A C 1
ATOM 676 O O . GLY A 1 82 ? 18.354 3.191 -26.198 1.00 82.81 82 GLY A O 1
ATOM 677 N N . VAL A 1 83 ? 19.708 2.985 -24.399 1.00 79.31 83 VAL A N 1
ATOM 678 C CA . VAL A 1 83 ? 20.777 2.235 -25.054 1.00 79.31 83 VAL A CA 1
ATOM 679 C C . VAL A 1 83 ? 20.874 0.865 -24.398 1.00 79.31 83 VAL A C 1
ATOM 681 O O . VAL A 1 83 ? 20.805 0.750 -23.172 1.00 79.31 83 VAL A O 1
ATOM 684 N N . LEU A 1 84 ? 20.993 -0.173 -25.227 1.00 81.31 84 LEU A N 1
ATOM 685 C CA . LEU A 1 84 ? 21.234 -1.529 -24.752 1.00 81.31 84 LEU A CA 1
ATOM 686 C C . LEU A 1 84 ? 22.699 -1.713 -24.365 1.00 81.31 84 LEU A C 1
ATOM 688 O O . LEU A 1 84 ? 23.596 -1.493 -25.182 1.00 81.31 84 LEU A O 1
ATOM 692 N N . GLU A 1 85 ? 22.921 -2.201 -23.153 1.00 79.69 85 GLU A N 1
ATOM 693 C CA . GLU A 1 85 ? 24.227 -2.645 -22.681 1.00 79.69 85 GLU A CA 1
ATOM 694 C C . GLU A 1 85 ? 24.179 -4.118 -22.259 1.00 79.69 85 GLU A C 1
ATOM 696 O O . GLU A 1 85 ? 23.137 -4.654 -21.874 1.00 79.69 85 GLU A O 1
ATOM 701 N N . HIS A 1 86 ? 25.321 -4.789 -22.375 1.00 73.88 86 HIS A N 1
ATOM 702 C CA . HIS A 1 86 ? 25.522 -6.181 -21.987 1.00 73.88 86 HIS A CA 1
ATOM 703 C C . HIS A 1 86 ? 26.888 -6.266 -21.303 1.00 73.88 86 HIS A C 1
ATOM 705 O O . HIS A 1 86 ? 27.850 -5.685 -21.805 1.00 73.88 86 HIS A O 1
ATOM 711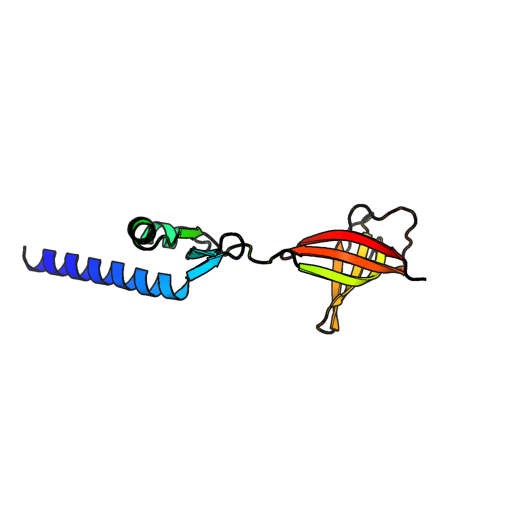 N N . ASP A 1 87 ? 26.965 -6.967 -20.171 1.00 65.50 87 ASP A N 1
ATOM 712 C CA . ASP A 1 87 ? 28.195 -7.166 -19.387 1.00 65.50 87 ASP A CA 1
ATOM 713 C C . ASP A 1 87 ? 28.892 -5.875 -18.900 1.00 65.50 87 ASP A C 1
ATOM 715 O O . ASP A 1 87 ? 30.113 -5.740 -18.999 1.00 65.50 87 ASP A O 1
ATOM 719 N N . GLN A 1 88 ? 28.140 -4.915 -18.349 1.00 68.31 88 GLN A N 1
ATOM 720 C CA . GLN A 1 88 ? 28.745 -3.730 -17.728 1.00 68.31 88 GLN A CA 1
ATOM 721 C C . GLN A 1 88 ? 29.494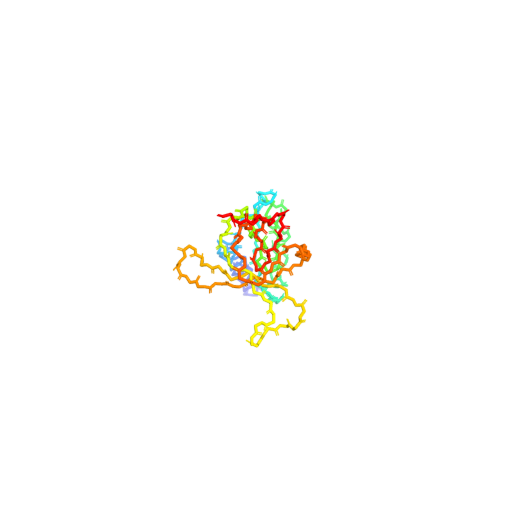 -4.086 -16.426 1.00 68.31 88 GLN A C 1
ATOM 723 O O . GLN A 1 88 ? 29.133 -5.025 -15.711 1.00 68.31 88 GLN A O 1
ATOM 728 N N . GLU A 1 89 ? 30.532 -3.318 -16.084 1.00 70.44 89 GLU A N 1
ATOM 729 C CA . GLU A 1 89 ? 31.301 -3.511 -14.851 1.00 70.44 89 GLU A CA 1
ATOM 730 C C . GLU A 1 89 ? 30.397 -3.358 -13.613 1.00 70.44 89 GLU A C 1
ATOM 732 O O . GLU A 1 89 ? 29.766 -2.325 -13.404 1.00 70.44 89 GLU A O 1
ATOM 737 N N . GLY A 1 90 ? 30.301 -4.416 -12.800 1.00 73.69 90 GLY A N 1
ATOM 738 C CA . GLY A 1 90 ? 29.390 -4.478 -11.648 1.00 73.69 90 GLY A CA 1
ATOM 739 C C . GLY A 1 90 ? 28.002 -5.067 -11.942 1.00 73.69 90 GLY A C 1
ATOM 740 O O . GLY A 1 90 ? 27.208 -5.218 -11.011 1.00 73.69 90 GLY A O 1
ATOM 741 N N . MET A 1 91 ? 27.712 -5.452 -13.189 1.00 75.06 91 MET A N 1
ATOM 742 C CA . MET A 1 91 ? 26.471 -6.128 -13.587 1.00 75.06 91 MET A CA 1
ATOM 743 C C . MET A 1 91 ? 26.657 -7.643 -13.760 1.00 75.06 91 MET A C 1
ATOM 745 O O . MET A 1 91 ? 27.776 -8.159 -13.796 1.00 75.06 91 MET A O 1
ATOM 749 N N . LYS A 1 92 ? 25.546 -8.392 -13.820 1.00 74.31 92 LYS A N 1
ATOM 750 C CA . LYS A 1 92 ? 25.606 -9.850 -13.982 1.00 74.31 92 LYS A CA 1
ATOM 751 C C . LYS A 1 92 ? 26.017 -10.197 -15.419 1.00 74.31 92 LYS A C 1
ATOM 753 O O . LYS A 1 92 ? 25.402 -9.675 -16.349 1.00 74.31 92 LYS A O 1
ATOM 758 N N . PRO A 1 93 ? 26.985 -11.107 -15.613 1.00 73.00 93 PRO A N 1
ATOM 759 C CA . PRO A 1 93 ? 27.387 -11.525 -16.947 1.00 73.00 93 PRO A CA 1
ATOM 760 C C . PRO A 1 93 ? 26.263 -12.297 -17.652 1.00 73.00 93 PRO A C 1
ATOM 762 O O . PRO A 1 93 ? 25.576 -13.111 -17.027 1.00 73.00 93 PRO A O 1
ATOM 765 N N . GLY A 1 94 ? 26.097 -12.071 -18.955 1.00 75.25 94 GLY A N 1
ATOM 766 C CA . GLY A 1 94 ? 25.085 -12.721 -19.794 1.00 75.25 94 GLY A CA 1
ATOM 767 C C . GLY A 1 94 ? 23.679 -12.127 -19.675 1.00 75.25 94 GLY A C 1
ATOM 768 O O . GLY A 1 94 ? 22.710 -12.764 -20.094 1.00 75.25 94 GLY A O 1
ATOM 769 N N . VAL A 1 95 ? 23.552 -10.944 -19.070 1.00 78.81 95 VAL A N 1
ATOM 770 C CA . VAL A 1 95 ? 22.278 -10.258 -18.855 1.00 78.81 95 VAL A CA 1
ATOM 771 C C . VAL A 1 95 ? 22.279 -8.932 -19.608 1.00 78.81 95 VAL A C 1
ATOM 773 O O . VAL A 1 95 ? 23.263 -8.195 -19.608 1.00 78.81 95 VAL A O 1
ATOM 776 N N . TRP A 1 96 ? 21.163 -8.640 -20.273 1.00 80.31 96 TRP A N 1
ATOM 777 C CA . TRP A 1 96 ? 20.971 -7.385 -20.988 1.00 80.31 96 TRP A CA 1
ATOM 778 C C . TRP A 1 96 ? 20.389 -6.327 -20.065 1.00 80.31 96 TRP A C 1
ATOM 780 O O . TRP A 1 96 ? 19.486 -6.609 -19.278 1.00 80.31 96 TRP A O 1
ATOM 790 N N . TYR A 1 97 ? 20.855 -5.097 -20.226 1.00 81.69 97 TYR A N 1
ATOM 791 C CA . TYR A 1 97 ? 20.402 -3.950 -19.460 1.00 81.69 97 TYR A CA 1
ATOM 792 C C . TYR A 1 97 ? 19.974 -2.825 -20.400 1.00 81.69 97 TYR A C 1
ATOM 794 O O . TYR A 1 97 ? 20.611 -2.572 -21.424 1.00 81.69 97 TYR A O 1
ATOM 802 N N . LEU A 1 98 ? 18.880 -2.147 -20.055 1.00 81.62 98 LEU A N 1
ATOM 803 C CA . LEU A 1 98 ? 18.528 -0.862 -20.651 1.00 81.62 98 LEU A CA 1
ATOM 804 C C . LEU A 1 98 ? 19.019 0.241 -19.731 1.00 81.62 98 LEU A C 1
ATOM 806 O O . LEU A 1 98 ? 18.555 0.322 -18.594 1.00 81.62 98 LEU A O 1
ATOM 810 N N . ILE A 1 99 ? 19.858 1.125 -20.258 1.00 83.94 99 ILE A N 1
ATOM 811 C CA . ILE A 1 99 ? 20.182 2.392 -19.606 1.00 83.94 99 ILE A CA 1
ATOM 812 C C . ILE A 1 99 ? 19.352 3.486 -20.270 1.00 83.94 99 ILE A C 1
ATOM 814 O O . ILE A 1 99 ? 19.402 3.667 -21.492 1.00 83.94 99 ILE A O 1
ATOM 818 N N . TYR A 1 100 ? 18.576 4.212 -19.472 1.00 80.62 100 TYR A N 1
ATOM 819 C CA . TYR A 1 100 ? 17.716 5.293 -19.950 1.00 80.62 100 TYR A CA 1
ATOM 820 C C . TYR A 1 100 ? 17.759 6.485 -18.994 1.00 80.62 100 TYR A C 1
ATOM 822 O O . TYR A 1 100 ? 18.116 6.346 -17.826 1.00 80.62 100 TYR A O 1
ATOM 830 N N . GLN A 1 101 ? 17.411 7.671 -19.493 1.00 79.19 101 GLN A N 1
ATOM 831 C CA . GLN A 1 101 ? 17.191 8.836 -18.638 1.00 79.19 101 GLN A CA 1
ATOM 832 C C . GLN A 1 101 ? 15.715 8.922 -18.287 1.00 79.19 101 GLN A C 1
ATOM 834 O O . GLN A 1 101 ? 14.870 8.997 -19.175 1.00 79.19 101 GLN A O 1
ATOM 839 N N . ASN A 1 102 ? 15.410 8.931 -16.996 1.00 74.38 102 ASN A N 1
ATOM 840 C CA . ASN A 1 102 ? 14.047 9.122 -16.531 1.00 74.38 102 ASN A CA 1
ATOM 841 C C . ASN A 1 102 ? 13.592 10.584 -16.709 1.00 74.38 102 ASN A C 1
ATOM 843 O O . ASN A 1 102 ? 14.378 11.484 -17.012 1.00 74.38 102 ASN A O 1
ATOM 847 N N . SER A 1 103 ? 12.309 10.843 -16.456 1.00 68.75 103 SER A N 1
ATOM 848 C CA . SER A 1 103 ? 11.715 12.185 -16.546 1.00 68.75 103 SER A CA 1
ATOM 849 C C . SER A 1 103 ? 12.333 13.227 -15.601 1.00 68.75 103 SER A C 1
ATOM 851 O O . SER A 1 103 ? 12.160 14.424 -15.822 1.00 68.75 103 SER A O 1
ATOM 853 N N . ALA A 1 104 ? 13.073 12.798 -14.574 1.00 73.56 104 ALA A N 1
ATOM 854 C CA . ALA A 1 104 ? 13.826 13.671 -13.677 1.00 73.56 104 ALA A CA 1
ATOM 855 C C . ALA A 1 104 ? 15.249 13.983 -14.189 1.00 73.56 104 ALA A C 1
ATOM 857 O O . ALA A 1 104 ? 16.000 14.687 -13.515 1.00 73.56 104 ALA A O 1
ATOM 858 N N . GLY A 1 105 ? 15.634 13.468 -15.362 1.00 75.00 105 GLY A N 1
ATOM 859 C CA . GLY A 1 105 ? 16.962 13.649 -15.953 1.00 75.00 105 GLY A CA 1
ATOM 860 C C . GLY A 1 105 ? 18.055 12.790 -15.311 1.00 75.00 105 GLY A C 1
ATOM 861 O O . GLY A 1 105 ? 19.237 13.027 -15.557 1.00 75.00 105 GLY A O 1
ATOM 862 N N . SER A 1 106 ? 17.685 11.809 -14.484 1.00 79.25 106 SER A N 1
ATOM 863 C CA . SER A 1 106 ? 18.617 10.857 -13.875 1.00 79.25 106 SER A CA 1
ATOM 864 C C . SER A 1 106 ? 18.704 9.585 -14.717 1.00 79.25 106 SER A C 1
ATOM 866 O O . SER A 1 106 ? 17.700 9.141 -15.276 1.00 79.25 106 SER A O 1
ATOM 868 N N . SER A 1 107 ? 19.900 9.003 -14.815 1.00 81.19 107 SER A N 1
ATOM 869 C CA . SER A 1 107 ? 20.091 7.709 -15.468 1.00 81.19 107 SER A CA 1
ATOM 870 C C . SER A 1 107 ? 19.606 6.582 -14.562 1.00 81.19 107 SER A C 1
ATOM 872 O O . SER A 1 107 ? 20.021 6.497 -13.407 1.00 81.19 107 SER A O 1
ATOM 874 N N . ASP A 1 108 ? 18.769 5.705 -15.102 1.00 82.12 108 ASP A N 1
ATOM 875 C CA . ASP A 1 108 ? 18.263 4.509 -14.432 1.00 82.12 108 ASP A CA 1
ATOM 876 C C . ASP A 1 108 ? 18.551 3.271 -15.300 1.00 82.12 108 ASP A C 1
ATOM 878 O O . ASP A 1 108 ? 18.797 3.384 -16.507 1.00 82.12 108 ASP A O 1
ATOM 882 N N . THR A 1 109 ? 18.584 2.091 -14.679 1.00 82.06 109 THR A N 1
ATOM 883 C CA . THR A 1 109 ? 18.927 0.831 -15.350 1.00 82.06 109 THR A CA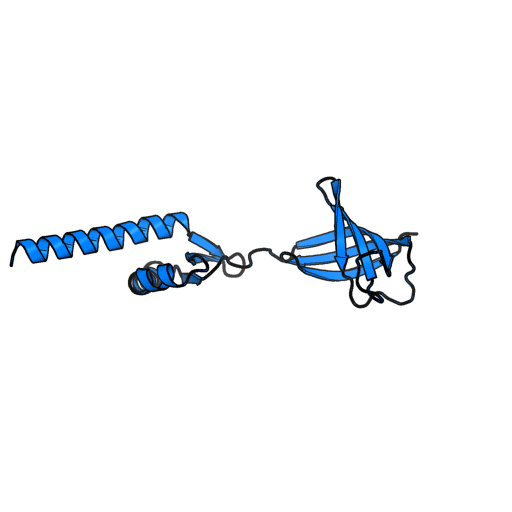 1
ATOM 884 C C . THR A 1 109 ? 17.886 -0.248 -15.084 1.00 82.06 109 THR A C 1
ATOM 886 O O . THR A 1 109 ? 17.515 -0.499 -13.941 1.00 82.06 109 THR A O 1
ATOM 889 N N . ILE A 1 110 ? 17.450 -0.937 -16.140 1.00 80.62 110 ILE A N 1
ATOM 890 C CA . ILE A 1 110 ? 16.491 -2.046 -16.052 1.00 80.62 110 ILE A CA 1
ATOM 891 C C . ILE A 1 110 ? 17.128 -3.328 -16.587 1.00 80.62 110 ILE A C 1
ATOM 893 O O . ILE A 1 110 ? 17.630 -3.351 -17.709 1.00 80.62 110 ILE A O 1
ATOM 897 N N . GLU A 1 111 ? 17.056 -4.405 -15.801 1.00 81.56 111 GLU A N 1
ATOM 898 C CA . GLU A 1 111 ? 17.414 -5.760 -16.234 1.00 81.56 111 GLU A CA 1
ATOM 899 C C . GLU A 1 111 ? 16.376 -6.275 -17.249 1.00 81.56 111 GLU A C 1
ATOM 901 O O . GLU A 1 111 ? 15.174 -6.296 -16.971 1.00 81.56 111 GLU A O 1
ATOM 906 N N . LEU A 1 112 ? 16.824 -6.686 -18.436 1.00 77.88 112 LEU A N 1
ATOM 907 C CA . LEU A 1 112 ? 15.966 -7.166 -19.519 1.00 77.88 112 LEU A CA 1
ATOM 908 C C . LEU A 1 112 ? 16.035 -8.692 -19.612 1.00 77.88 112 LEU A C 1
ATOM 910 O O . LEU A 1 112 ? 17.112 -9.287 -19.622 1.00 77.88 112 LEU A O 1
ATOM 914 N N . SER A 1 113 ? 14.878 -9.331 -19.775 1.00 74.38 113 SER A N 1
ATOM 915 C CA . SER A 1 113 ? 14.785 -10.762 -20.078 1.00 74.38 113 SER A CA 1
ATOM 916 C C . SER A 1 113 ? 14.246 -10.974 -21.494 1.00 74.38 113 SER A C 1
ATOM 918 O O . SER A 1 113 ? 13.343 -10.268 -21.936 1.00 74.38 113 SER A O 1
ATOM 920 N N . GLY A 1 114 ? 14.819 -11.936 -22.225 1.00 72.44 114 GLY A N 1
ATOM 921 C CA . GLY A 1 114 ? 14.339 -12.312 -23.560 1.00 72.44 114 GLY A CA 1
ATOM 922 C C . GLY A 1 114 ? 14.657 -11.316 -24.682 1.00 72.44 114 GLY A C 1
ATOM 923 O O . GLY A 1 114 ? 13.895 -11.234 -25.645 1.00 72.44 114 GLY A O 1
ATOM 924 N N . VAL A 1 115 ? 15.760 -10.563 -24.585 1.00 75.56 115 VAL A N 1
ATOM 925 C CA . VAL A 1 115 ? 16.213 -9.680 -25.673 1.00 75.56 115 VAL A CA 1
ATOM 926 C C . VAL A 1 115 ? 16.518 -10.520 -26.925 1.00 75.56 115 VAL A C 1
ATOM 928 O O . VAL A 1 115 ? 17.300 -11.470 -26.836 1.00 75.56 115 VAL A O 1
ATOM 931 N N . PRO A 1 116 ? 15.909 -10.219 -28.091 1.00 77.38 116 PRO A N 1
ATOM 932 C CA . PRO A 1 116 ? 16.169 -10.975 -29.312 1.00 77.38 116 PRO A CA 1
ATOM 933 C C . PRO A 1 116 ? 17.640 -10.891 -29.729 1.00 77.38 116 PRO A C 1
ATOM 935 O O . PRO A 1 116 ? 18.262 -9.837 -29.629 1.00 77.38 116 PRO A O 1
ATOM 938 N N . SER A 1 117 ? 18.175 -11.972 -30.296 1.00 77.06 117 SER A N 1
ATOM 939 C CA . SER A 1 117 ? 19.577 -12.051 -30.743 1.00 77.06 117 SER A CA 1
ATOM 940 C C . SER A 1 117 ? 19.951 -11.074 -31.867 1.00 77.06 117 SER A C 1
ATOM 942 O O . SER A 1 117 ? 21.122 -10.954 -32.208 1.00 77.06 117 SER A O 1
ATOM 944 N N . SER A 1 118 ? 18.974 -10.382 -32.458 1.00 79.00 118 SER A N 1
ATOM 945 C CA . SER A 1 118 ? 19.184 -9.337 -33.464 1.00 79.00 118 SER A CA 1
ATOM 946 C C . SER A 1 118 ? 19.591 -7.977 -32.883 1.00 79.00 118 SER A C 1
ATOM 948 O O . SER A 1 118 ? 19.840 -7.052 -33.657 1.00 79.00 118 SER A O 1
ATOM 950 N N . PHE A 1 119 ? 19.582 -7.823 -31.557 1.00 78.62 119 PHE A N 1
ATOM 951 C CA . PHE A 1 119 ? 20.000 -6.601 -30.874 1.00 78.62 119 PHE A CA 1
ATOM 952 C C . PHE A 1 119 ? 21.463 -6.696 -30.442 1.00 78.62 119 PHE A C 1
ATOM 954 O O . PHE A 1 119 ? 21.929 -7.749 -30.007 1.00 78.62 119 PHE A O 1
ATOM 961 N N . PHE A 1 120 ? 22.174 -5.578 -30.552 1.00 79.44 120 PHE A N 1
ATOM 962 C CA . PHE A 1 120 ? 23.588 -5.470 -30.209 1.00 79.44 120 PHE A CA 1
ATOM 963 C C . PHE A 1 120 ? 23.817 -4.393 -29.146 1.00 79.44 120 PHE A C 1
ATOM 965 O O . PHE A 1 120 ? 23.007 -3.481 -28.971 1.00 79.44 120 PHE A O 1
ATOM 972 N N . ILE A 1 121 ? 24.948 -4.494 -28.445 1.00 79.62 121 ILE A N 1
ATOM 973 C CA . ILE A 1 121 ? 25.410 -3.459 -27.512 1.00 79.62 121 ILE A CA 1
ATOM 974 C C . ILE A 1 121 ? 25.506 -2.124 -28.258 1.00 79.62 121 ILE A C 1
ATOM 976 O O . ILE A 1 121 ? 26.047 -2.062 -29.363 1.00 79.62 121 ILE A O 1
ATOM 980 N N . GLY A 1 122 ? 24.992 -1.058 -27.648 1.00 79.00 122 GLY A N 1
ATOM 981 C CA . GLY A 1 122 ? 24.992 0.284 -28.227 1.00 79.00 122 GLY A CA 1
ATOM 982 C C . GLY A 1 122 ? 23.808 0.578 -29.150 1.00 79.00 122 GLY A C 1
ATOM 983 O O . GLY A 1 122 ? 23.644 1.727 -29.565 1.00 79.00 122 GLY A O 1
ATOM 984 N N . ASP A 1 123 ? 22.954 -0.408 -29.451 1.00 81.69 123 ASP A N 1
ATOM 985 C CA . ASP A 1 123 ? 21.726 -0.155 -30.200 1.00 81.69 123 ASP A CA 1
ATOM 986 C C . ASP A 1 123 ? 20.814 0.796 -29.415 1.00 81.69 123 ASP A C 1
ATOM 988 O O . ASP A 1 123 ? 20.507 0.581 -28.237 1.00 81.69 123 ASP A O 1
ATOM 992 N N . ARG A 1 124 ? 20.341 1.843 -30.101 1.00 83.75 124 ARG A N 1
ATOM 993 C CA . ARG A 1 124 ? 19.276 2.705 -29.589 1.00 83.75 124 ARG A CA 1
ATOM 994 C C . ARG A 1 124 ? 17.951 1.986 -29.735 1.00 83.75 124 ARG A C 1
ATOM 996 O O . ARG A 1 124 ? 17.579 1.562 -30.833 1.00 83.75 124 ARG A O 1
ATOM 1003 N N . VAL A 1 125 ? 17.230 1.865 -28.631 1.00 84.38 125 VAL A N 1
ATOM 1004 C CA . VAL A 1 125 ? 15.955 1.156 -28.597 1.00 84.38 125 VAL A CA 1
ATOM 1005 C C . VAL A 1 125 ? 14.889 1.974 -27.895 1.00 84.38 125 VAL A C 1
ATOM 1007 O O . VAL A 1 125 ? 15.158 2.749 -26.979 1.00 84.38 125 VAL A O 1
ATOM 1010 N N . THR A 1 126 ? 13.655 1.756 -28.323 1.00 83.88 126 THR A N 1
ATOM 1011 C CA . THR A 1 126 ? 12.460 2.159 -27.595 1.00 83.88 126 THR A CA 1
ATOM 1012 C C . THR A 1 126 ? 11.859 0.918 -26.958 1.00 83.88 126 THR A C 1
ATOM 1014 O O . THR A 1 126 ? 11.536 -0.051 -27.656 1.00 83.88 126 THR A O 1
ATOM 1017 N N . ILE A 1 127 ? 11.703 0.950 -25.639 1.00 81.56 127 ILE A N 1
ATOM 1018 C CA . ILE A 1 127 ? 11.059 -0.117 -24.879 1.00 81.56 127 ILE A CA 1
ATOM 1019 C C . ILE A 1 127 ? 9.661 0.335 -24.497 1.00 81.56 127 ILE A C 1
ATOM 1021 O O . ILE A 1 127 ? 9.473 1.443 -24.005 1.00 81.56 127 ILE A O 1
ATOM 1025 N N . THR A 1 128 ? 8.686 -0.537 -24.734 1.00 82.69 128 THR A N 1
ATOM 1026 C CA . THR A 1 128 ? 7.305 -0.358 -24.295 1.00 82.69 128 THR A CA 1
ATOM 1027 C C . THR A 1 128 ? 6.943 -1.493 -23.356 1.00 82.69 128 THR A C 1
ATOM 1029 O O . THR A 1 128 ? 7.162 -2.673 -23.657 1.00 82.69 128 THR A O 1
ATOM 1032 N N . GLY A 1 129 ? 6.355 -1.168 -22.219 1.00 82.31 129 GLY A N 1
ATOM 1033 C CA . GLY A 1 129 ? 5.954 -2.168 -21.245 1.00 82.31 129 GLY A CA 1
ATOM 1034 C C . GLY A 1 129 ? 5.133 -1.564 -20.130 1.00 82.31 129 GLY A C 1
ATOM 1035 O O . GLY A 1 129 ? 4.689 -0.426 -20.223 1.00 82.31 129 GLY A O 1
ATOM 1036 N N . THR A 1 130 ? 4.977 -2.329 -19.061 1.00 77.12 130 THR A N 1
ATOM 1037 C CA . THR A 1 130 ? 4.311 -1.877 -17.845 1.00 77.12 130 THR A CA 1
ATOM 1038 C C . THR A 1 130 ? 5.298 -1.838 -16.689 1.00 77.12 130 THR A C 1
ATOM 1040 O O . THR A 1 130 ? 5.985 -2.834 -16.432 1.00 77.12 130 THR A O 1
ATOM 1043 N N . LYS A 1 131 ? 5.353 -0.720 -15.965 1.00 72.00 131 LYS A N 1
ATOM 1044 C CA . LYS A 1 131 ? 6.102 -0.602 -14.713 1.00 72.00 131 LYS A CA 1
ATOM 1045 C C . LYS A 1 131 ? 5.135 -0.762 -13.547 1.00 72.00 131 LYS A C 1
ATOM 1047 O O . LYS A 1 131 ? 4.124 -0.074 -13.478 1.00 72.00 131 LYS A O 1
ATOM 1052 N N . GLN A 1 132 ? 5.443 -1.682 -12.644 1.00 70.56 132 GLN A N 1
ATOM 1053 C CA . GLN A 1 132 ? 4.698 -1.910 -11.414 1.00 70.56 132 GLN A CA 1
ATOM 1054 C C . GLN A 1 132 ? 5.700 -1.973 -10.260 1.00 70.56 132 GLN A C 1
ATOM 1056 O O . GLN A 1 132 ? 6.473 -2.927 -10.159 1.00 70.56 132 GLN A O 1
ATOM 1061 N N . ASN A 1 133 ? 5.692 -0.954 -9.396 1.00 68.62 133 ASN A N 1
ATOM 1062 C CA . ASN A 1 133 ? 6.717 -0.739 -8.370 1.00 68.62 133 ASN A CA 1
ATOM 1063 C C . ASN A 1 133 ? 8.128 -0.710 -9.010 1.00 68.62 133 ASN A C 1
ATOM 1065 O O . ASN A 1 133 ? 8.337 -0.054 -10.035 1.00 68.62 133 ASN A O 1
ATOM 1069 N N . ASP A 1 134 ? 9.071 -1.470 -8.449 1.00 62.81 134 ASP A N 1
ATOM 1070 C CA . ASP A 1 134 ? 10.446 -1.630 -8.943 1.00 62.81 134 ASP A CA 1
ATOM 1071 C C . ASP A 1 134 ? 10.579 -2.723 -10.016 1.00 62.81 134 ASP A C 1
ATOM 1073 O O . ASP A 1 134 ? 11.684 -3.112 -10.395 1.00 62.81 134 ASP A O 1
ATOM 1077 N N . ARG A 1 135 ? 9.456 -3.263 -10.509 1.00 64.81 135 ARG A N 1
ATOM 1078 C CA . ARG A 1 135 ? 9.446 -4.273 -11.568 1.00 64.81 135 ARG A CA 1
ATOM 1079 C C . ARG A 1 135 ? 8.971 -3.685 -12.879 1.00 64.81 135 ARG A C 1
ATOM 1081 O O . ARG A 1 135 ? 7.928 -3.040 -12.968 1.00 64.81 135 ARG A O 1
ATOM 1088 N N . VAL A 1 136 ? 9.720 -3.995 -13.923 1.00 72.38 136 VAL A N 1
ATOM 1089 C CA . VAL A 1 136 ? 9.412 -3.614 -15.293 1.00 72.38 136 VAL A CA 1
ATOM 1090 C C . VAL A 1 136 ? 9.112 -4.877 -16.089 1.00 72.38 136 VAL A C 1
ATOM 1092 O O . VAL A 1 136 ? 9.945 -5.774 -16.183 1.00 72.38 136 VAL A O 1
ATOM 1095 N N . THR A 1 137 ? 7.908 -4.950 -16.655 1.00 77.19 137 THR A N 1
ATOM 1096 C CA . THR A 1 137 ? 7.533 -6.005 -17.601 1.00 77.19 137 THR A CA 1
ATOM 1097 C C . THR A 1 137 ? 7.565 -5.430 -19.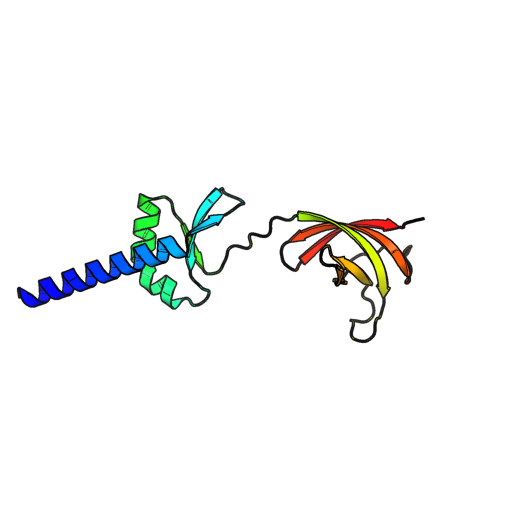002 1.00 77.19 137 THR A C 1
ATOM 1099 O O . THR A 1 137 ? 6.798 -4.529 -19.336 1.00 77.19 137 THR A O 1
ATOM 1102 N N . ILE A 1 138 ? 8.464 -5.948 -19.825 1.00 80.38 138 ILE A N 1
ATOM 1103 C CA . ILE A 1 138 ? 8.658 -5.475 -21.192 1.00 80.38 138 ILE A CA 1
ATOM 1104 C C . ILE A 1 138 ? 7.669 -6.193 -22.102 1.00 80.38 138 ILE A C 1
ATOM 1106 O O . ILE A 1 138 ? 7.628 -7.419 -22.135 1.00 80.38 138 ILE A O 1
ATOM 1110 N N . SER A 1 139 ? 6.892 -5.425 -22.863 1.00 81.88 139 SER A N 1
ATOM 1111 C CA . SER A 1 139 ? 5.966 -5.968 -23.865 1.00 81.88 139 SER A CA 1
ATOM 1112 C C . SER A 1 139 ? 6.553 -5.926 -25.277 1.00 81.88 139 SER A C 1
ATOM 1114 O O . SER A 1 139 ? 6.246 -6.781 -26.109 1.00 81.88 139 SER A O 1
ATOM 1116 N N . ARG A 1 140 ? 7.408 -4.935 -25.562 1.00 83.62 140 ARG A N 1
ATOM 1117 C CA . ARG A 1 140 ? 8.026 -4.731 -26.872 1.00 83.62 140 ARG A CA 1
ATOM 1118 C C . ARG A 1 140 ? 9.346 -3.973 -26.747 1.00 83.62 140 ARG A C 1
ATOM 1120 O O . ARG A 1 140 ? 9.452 -3.024 -25.976 1.00 83.62 140 ARG A O 1
ATOM 1127 N N . ILE A 1 141 ? 10.313 -4.355 -27.578 1.00 82.38 141 ILE A N 1
ATOM 1128 C CA . ILE A 1 141 ? 11.569 -3.631 -27.804 1.00 82.38 141 ILE A CA 1
ATOM 1129 C C . ILE A 1 141 ? 11.649 -3.326 -29.300 1.00 82.38 141 ILE A C 1
ATOM 1131 O O . ILE A 1 141 ? 11.509 -4.233 -30.120 1.00 82.38 141 ILE A O 1
ATOM 1135 N N . THR A 1 142 ? 11.842 -2.059 -29.663 1.00 86.62 142 THR A N 1
ATOM 1136 C CA . THR A 1 142 ? 11.935 -1.615 -31.062 1.00 86.62 142 THR A CA 1
ATOM 1137 C C . THR A 1 142 ? 13.269 -0.919 -31.287 1.00 86.62 142 THR A C 1
ATOM 1139 O O . THR A 1 142 ? 13.600 0.016 -30.563 1.00 86.62 142 THR A O 1
ATOM 1142 N N . LYS A 1 143 ? 14.032 -1.359 -32.289 1.00 85.88 143 LYS A N 1
ATOM 1143 C CA . LYS A 1 143 ? 15.282 -0.705 -32.692 1.00 85.88 143 LYS A CA 1
ATOM 1144 C C . LYS A 1 143 ? 14.978 0.628 -33.380 1.00 85.88 143 LYS A C 1
ATOM 1146 O O . LYS A 1 143 ? 14.114 0.675 -34.255 1.00 85.88 143 LYS A O 1
ATOM 1151 N N . GLN A 1 144 ? 15.673 1.692 -32.986 1.00 84.88 144 GLN A N 1
ATOM 1152 C CA . GLN A 1 144 ? 15.625 2.975 -33.685 1.00 84.88 144 GLN A CA 1
ATOM 1153 C C . GLN A 1 144 ? 16.573 2.926 -34.892 1.00 84.88 144 GLN A C 1
ATOM 1155 O O . GLN A 1 144 ? 17.686 2.408 -34.775 1.00 84.88 144 GLN A O 1
ATOM 1160 N N . GLN A 1 145 ? 16.095 3.394 -36.047 1.00 81.12 145 GLN A N 1
ATOM 1161 C CA . GLN A 1 145 ? 16.876 3.497 -37.287 1.00 81.12 145 GLN A CA 1
ATOM 1162 C C . GLN A 1 145 ? 17.647 4.812 -37.350 1.00 81.12 145 GLN A C 1
ATOM 1164 O O . GLN A 1 145 ? 17.119 5.821 -36.828 1.00 81.12 145 GLN A O 1
#